Prot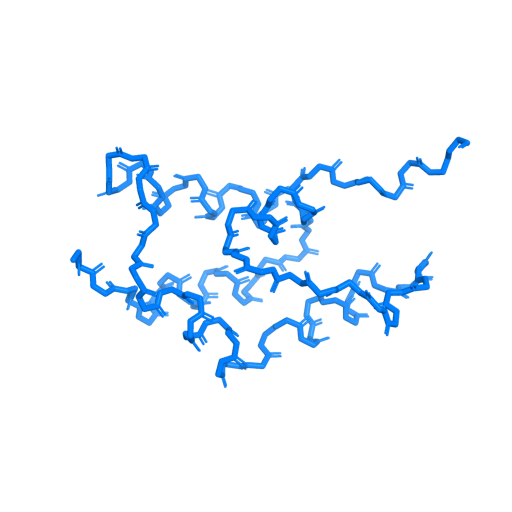ein AF-A0A2E6TYD0-F1 (afdb_monomer_lite)

Radius of gyration: 12.55 Å; chains: 1; bounding box: 32×24×32 Å

Structure (mmCIF, N/CA/C/O backbone):
data_AF-A0A2E6TYD0-F1
#
_entry.id   AF-A0A2E6TYD0-F1
#
loop_
_atom_site.group_PDB
_atom_site.id
_atom_site.type_symbol
_atom_site.label_atom_id
_atom_site.label_alt_id
_atom_site.label_comp_id
_atom_site.label_asym_id
_atom_site.label_entity_id
_atom_site.label_seq_id
_atom_site.pdbx_PDB_ins_code
_atom_site.Cartn_x
_atom_site.Cartn_y
_atom_site.Cartn_z
_atom_site.occupancy
_atom_site.B_iso_or_equiv
_atom_site.auth_seq_id
_atom_site.auth_comp_id
_atom_site.auth_asym_id
_atom_site.auth_atom_id
_atom_site.pdbx_PDB_model_num
ATOM 1 N N . MET A 1 1 ? -4.685 -2.912 15.383 1.00 54.31 1 MET A N 1
ATOM 2 C CA . MET A 1 1 ? -5.238 -2.087 14.280 1.00 54.31 1 MET A CA 1
ATOM 3 C C . MET A 1 1 ? -6.144 -2.954 13.416 1.00 54.3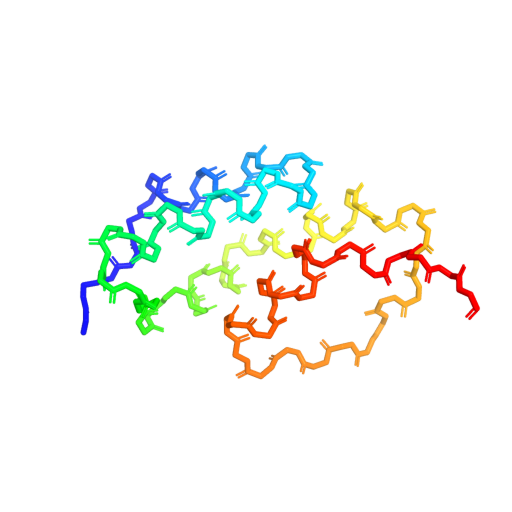1 1 MET A C 1
ATOM 5 O O . MET A 1 1 ? -5.986 -4.164 13.460 1.00 54.31 1 MET A O 1
ATOM 9 N N . LYS A 1 2 ? -7.115 -2.386 12.682 1.00 71.75 2 LYS A N 1
ATOM 10 C CA . LYS A 1 2 ? -7.974 -3.184 11.785 1.00 71.75 2 LYS A CA 1
ATOM 11 C C . LYS A 1 2 ? -7.137 -3.760 10.643 1.00 71.75 2 LYS A C 1
ATOM 13 O O . LYS A 1 2 ? -6.450 -2.990 9.972 1.00 71.75 2 LYS A O 1
ATOM 18 N N . ASN A 1 3 ? -7.236 -5.072 10.436 1.00 79.75 3 ASN A N 1
ATOM 19 C CA . ASN A 1 3 ? -6.568 -5.812 9.365 1.00 79.75 3 ASN A CA 1
ATOM 20 C C . ASN A 1 3 ? -6.861 -5.186 7.988 1.00 79.75 3 ASN A C 1
ATOM 22 O O . ASN A 1 3 ? -7.877 -4.505 7.808 1.00 79.75 3 ASN A O 1
ATOM 26 N N . ILE A 1 4 ? -5.958 -5.397 7.030 1.00 82.81 4 ILE A N 1
ATOM 27 C CA . ILE A 1 4 ? -6.212 -5.055 5.625 1.00 82.81 4 ILE A CA 1
ATOM 28 C C . ILE A 1 4 ? -7.346 -5.938 5.085 1.00 82.81 4 ILE A C 1
ATOM 30 O O . ILE A 1 4 ? -7.423 -7.123 5.431 1.00 82.81 4 ILE A O 1
ATOM 34 N N . THR A 1 5 ? -8.249 -5.370 4.292 1.00 86.00 5 THR A N 1
ATOM 35 C CA . THR A 1 5 ? -9.321 -6.132 3.641 1.00 86.00 5 THR A CA 1
ATOM 36 C C . THR A 1 5 ? -8.836 -6.740 2.327 1.00 86.00 5 THR A C 1
ATOM 38 O O . THR A 1 5 ? -7.827 -6.325 1.758 1.00 86.00 5 THR A O 1
ATOM 41 N N . GLN A 1 6 ? -9.568 -7.738 1.825 1.00 83.00 6 GLN A N 1
ATOM 42 C CA . GLN A 1 6 ? -9.265 -8.333 0.522 1.00 83.00 6 GLN A CA 1
ATOM 43 C C . GLN A 1 6 ? -9.417 -7.311 -0.613 1.00 83.00 6 GLN A C 1
ATOM 45 O O . GLN A 1 6 ? -8.602 -7.305 -1.520 1.00 83.00 6 GLN A O 1
ATOM 50 N N . GLU A 1 7 ? -10.396 -6.406 -0.530 1.00 84.69 7 GLU A N 1
ATOM 51 C CA . GLU A 1 7 ? -10.599 -5.339 -1.523 1.00 84.69 7 GLU A CA 1
ATOM 52 C C . GLU A 1 7 ? -9.408 -4.376 -1.598 1.00 84.69 7 GLU A C 1
ATOM 54 O O . GLU A 1 7 ? -9.035 -3.924 -2.675 1.00 84.69 7 GLU A O 1
ATOM 59 N N . GLU A 1 8 ? -8.789 -4.070 -0.456 1.00 83.75 8 GLU A N 1
ATOM 60 C CA . GLU A 1 8 ? -7.588 -3.235 -0.403 1.00 83.75 8 GLU A CA 1
ATOM 61 C C . GLU A 1 8 ? -6.377 -3.949 -1.010 1.00 83.75 8 GLU A C 1
ATOM 63 O O . GLU A 1 8 ? -5.580 -3.317 -1.699 1.00 83.75 8 GLU A O 1
ATOM 68 N N . LEU A 1 9 ? -6.261 -5.265 -0.801 1.00 84.44 9 LEU A N 1
ATOM 69 C CA . LEU A 1 9 ? -5.229 -6.088 -1.437 1.00 84.44 9 LEU A CA 1
ATOM 70 C C . LEU A 1 9 ? -5.440 -6.204 -2.949 1.00 84.44 9 LEU A C 1
ATOM 72 O O . LEU A 1 9 ? -4.484 -6.037 -3.695 1.00 84.44 9 LEU A O 1
ATOM 76 N N . ASP A 1 10 ? -6.668 -6.434 -3.409 1.00 85.38 10 ASP A N 1
ATOM 77 C CA . ASP A 1 10 ? -7.004 -6.464 -4.838 1.00 85.38 10 ASP A CA 1
ATOM 78 C C . ASP A 1 10 ? -6.698 -5.122 -5.508 1.00 85.38 10 ASP A C 1
ATOM 80 O O . ASP A 1 10 ? -6.152 -5.063 -6.609 1.00 85.38 10 ASP A O 1
ATOM 84 N N . ARG A 1 11 ? -6.992 -4.017 -4.813 1.00 83.50 11 ARG A N 1
ATOM 85 C CA . ARG A 1 11 ? -6.682 -2.678 -5.312 1.00 83.50 11 ARG A CA 1
ATOM 86 C C . ARG A 1 11 ? -5.179 -2.483 -5.480 1.00 83.50 11 ARG A C 1
ATOM 88 O O . ARG A 1 11 ? -4.772 -1.961 -6.511 1.00 83.50 11 ARG A O 1
ATOM 95 N N . LEU A 1 12 ? -4.382 -2.946 -4.517 1.00 82.44 12 LEU A N 1
ATOM 96 C CA . LEU A 1 12 ? -2.921 -2.945 -4.596 1.00 82.44 12 LEU A CA 1
ATOM 97 C C . LEU A 1 12 ? -2.405 -3.834 -5.742 1.00 82.44 12 LEU A C 1
ATOM 99 O O . LEU A 1 12 ? -1.543 -3.399 -6.498 1.00 82.44 12 LEU A O 1
ATOM 103 N N . ASP A 1 13 ? -2.953 -5.038 -5.921 1.00 83.44 13 ASP A N 1
ATOM 104 C CA . ASP A 1 13 ? -2.573 -5.953 -7.013 1.00 83.44 13 ASP A CA 1
ATOM 105 C C . ASP A 1 13 ? -2.884 -5.379 -8.405 1.00 83.44 13 ASP A C 1
ATOM 107 O O . ASP A 1 13 ? -2.131 -5.559 -9.365 1.00 83.44 13 ASP A O 1
ATOM 111 N N . SER A 1 14 ? -3.984 -4.629 -8.509 1.00 84.44 14 SER A N 1
ATOM 112 C CA . SER A 1 14 ? -4.411 -4.007 -9.762 1.00 84.44 14 SER A CA 1
ATOM 113 C C . SER A 1 14 ? -3.526 -2.837 -10.209 1.00 84.44 14 SER A C 1
ATOM 115 O O . SER A 1 14 ? -3.552 -2.474 -11.390 1.00 84.44 14 SER A O 1
ATOM 117 N N . CYS A 1 15 ? -2.727 -2.257 -9.306 1.00 83.31 15 CYS A N 1
ATOM 118 C CA . CYS A 1 15 ? -1.886 -1.099 -9.598 1.00 83.31 15 CYS A CA 1
ATOM 119 C C . CYS A 1 15 ? -0.883 -1.422 -10.714 1.00 83.31 15 CYS A C 1
ATOM 121 O O . CYS A 1 15 ? -0.020 -2.285 -10.571 1.00 83.31 15 CYS A O 1
ATOM 123 N N . GLN A 1 16 ? -0.978 -0.704 -11.836 1.00 76.81 16 GLN A N 1
ATOM 124 C CA . GLN A 1 16 ? -0.062 -0.890 -12.966 1.00 76.81 16 GLN A CA 1
ATOM 125 C C . GLN A 1 16 ? 1.156 0.032 -12.887 1.00 76.81 16 GLN A C 1
ATOM 127 O O . GLN A 1 16 ? 2.139 -0.214 -13.576 1.00 76.81 16 GLN A O 1
ATOM 132 N N . SER A 1 17 ? 1.112 1.079 -12.061 1.00 74.19 17 SER A N 1
ATOM 133 C CA . SER A 1 17 ? 2.179 2.075 -11.953 1.00 74.19 17 SER A CA 1
ATOM 134 C C . SER A 1 17 ? 2.563 2.388 -10.501 1.00 74.19 17 SER A C 1
ATOM 136 O O . SER A 1 17 ? 1.712 2.312 -9.610 1.00 74.19 17 SER A O 1
ATOM 138 N N . PRO A 1 18 ? 3.811 2.845 -10.273 1.00 73.56 18 PRO A N 1
ATOM 139 C CA . PRO A 1 18 ? 4.267 3.472 -9.027 1.00 73.56 18 PRO A CA 1
ATOM 140 C C . PRO A 1 18 ? 3.269 4.475 -8.434 1.00 73.56 18 PRO A C 1
ATOM 142 O O . PRO A 1 18 ? 3.032 4.512 -7.227 1.00 73.56 18 PRO A O 1
ATOM 145 N N . GLN A 1 19 ? 2.658 5.274 -9.313 1.00 77.56 19 GLN A N 1
ATOM 146 C CA . GLN A 1 19 ? 1.687 6.300 -8.954 1.00 77.56 19 GLN A CA 1
ATOM 147 C C . GLN A 1 19 ? 0.380 5.686 -8.429 1.00 77.56 19 GLN A C 1
ATOM 149 O O . GLN A 1 19 ? -0.029 6.015 -7.323 1.00 77.56 19 GLN A O 1
ATOM 154 N N . ASP A 1 20 ? -0.204 4.714 -9.143 1.00 81.31 20 ASP A N 1
ATOM 155 C CA . ASP A 1 20 ? -1.411 4.000 -8.691 1.00 81.31 20 ASP A CA 1
ATOM 156 C C . ASP A 1 20 ? -1.197 3.311 -7.341 1.00 81.31 20 ASP A C 1
ATOM 158 O O . ASP A 1 20 ? -2.083 3.300 -6.487 1.00 81.31 20 ASP A O 1
ATOM 162 N N . TRP A 1 21 ? -0.010 2.737 -7.137 1.00 80.25 21 TRP A N 1
ATOM 163 C CA . TRP A 1 21 ? 0.344 2.088 -5.879 1.00 80.25 21 TRP A CA 1
ATOM 164 C C . TRP A 1 21 ? 0.447 3.087 -4.730 1.00 80.25 21 TRP A C 1
ATOM 166 O O . TRP A 1 21 ? -0.010 2.811 -3.618 1.00 80.25 21 TRP A O 1
ATOM 176 N N . ARG A 1 22 ? 1.018 4.267 -4.992 1.00 82.81 22 ARG A N 1
ATOM 177 C CA . ARG A 1 22 ? 1.055 5.366 -4.027 1.00 82.81 22 ARG A CA 1
ATOM 178 C C . ARG A 1 22 ? -0.353 5.799 -3.640 1.00 82.81 22 ARG A C 1
ATOM 180 O O . ARG A 1 22 ? -0.643 5.845 -2.449 1.00 82.81 22 ARG A O 1
ATOM 187 N N . ASP A 1 23 ? -1.215 6.052 -4.620 1.00 84.88 23 ASP A N 1
ATOM 188 C CA . ASP A 1 23 ? -2.610 6.434 -4.392 1.00 84.88 23 ASP A CA 1
ATOM 189 C C . ASP A 1 23 ? -3.372 5.356 -3.602 1.00 84.88 23 ASP A C 1
ATOM 191 O O . ASP A 1 23 ? -4.104 5.669 -2.662 1.00 84.88 23 ASP A O 1
ATOM 195 N N . ALA A 1 24 ? -3.154 4.071 -3.904 1.00 86.00 24 ALA A N 1
ATOM 196 C CA . ALA A 1 24 ? -3.744 2.968 -3.146 1.00 86.00 24 ALA A CA 1
ATOM 197 C C . ALA A 1 24 ? -3.234 2.920 -1.693 1.00 86.00 24 ALA A C 1
ATOM 199 O O . ALA A 1 24 ? -4.026 2.782 -0.757 1.00 86.00 24 ALA A O 1
ATOM 200 N N . CYS A 1 25 ? -1.927 3.078 -1.475 1.00 83.25 25 CYS A N 1
ATOM 201 C CA . CYS A 1 25 ? -1.348 3.184 -0.137 1.00 83.25 25 CYS A CA 1
ATOM 202 C C . CYS A 1 25 ? -1.876 4.374 0.659 1.00 83.25 25 CYS A C 1
ATOM 204 O O . CYS A 1 25 ? -2.158 4.222 1.852 1.00 83.25 25 CYS A O 1
ATOM 206 N N . ASP A 1 26 ? -1.940 5.548 0.033 1.00 84.69 26 ASP A N 1
ATOM 207 C CA . ASP A 1 26 ? -2.402 6.771 0.674 1.00 84.69 26 ASP A CA 1
ATOM 208 C C . ASP A 1 26 ? -3.885 6.634 1.032 1.00 84.69 26 ASP A C 1
ATOM 210 O O . ASP A 1 26 ? -4.232 6.868 2.186 1.00 84.69 26 ASP A O 1
ATOM 214 N N . ALA A 1 27 ? -4.725 6.077 0.153 1.00 85.00 27 ALA A N 1
ATOM 215 C CA . ALA A 1 27 ? -6.132 5.803 0.459 1.00 85.00 27 ALA A CA 1
ATOM 216 C C . 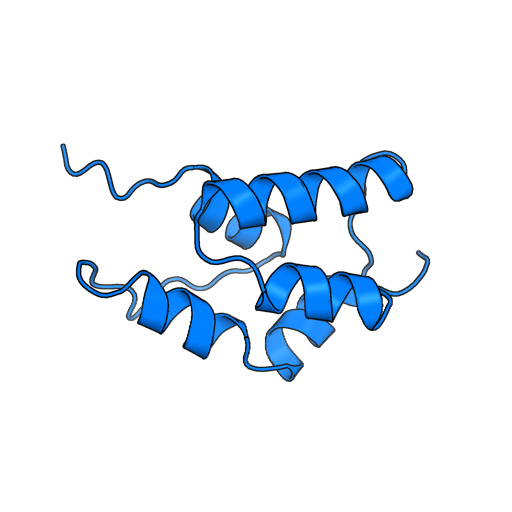ALA A 1 27 ? -6.314 4.888 1.685 1.00 85.00 27 ALA A C 1
ATOM 218 O O . ALA A 1 27 ? -7.163 5.134 2.547 1.00 85.00 27 ALA A O 1
ATOM 219 N N . ILE A 1 28 ? -5.498 3.838 1.807 1.00 83.62 28 ILE A N 1
ATOM 220 C CA . ILE A 1 28 ? -5.576 2.901 2.936 1.00 83.62 28 ILE A CA 1
ATOM 221 C C . ILE A 1 28 ? -5.073 3.544 4.239 1.00 83.62 28 ILE A C 1
ATOM 223 O O . ILE A 1 28 ? -5.620 3.278 5.319 1.00 83.62 28 ILE A O 1
ATOM 227 N N . LYS A 1 29 ? -4.051 4.403 4.146 1.00 81.75 29 LYS A N 1
ATOM 228 C CA . LYS A 1 29 ? -3.571 5.233 5.256 1.00 81.75 29 LYS A CA 1
ATOM 229 C C . LYS A 1 29 ? -4.623 6.237 5.692 1.00 81.75 29 LYS A C 1
ATOM 231 O O . LYS A 1 29 ? -4.905 6.315 6.884 1.00 81.75 29 LYS A O 1
ATOM 236 N N . GLU A 1 30 ? -5.216 6.983 4.768 1.00 84.94 30 GLU A N 1
ATOM 237 C CA . GLU A 1 30 ? -6.269 7.961 5.051 1.00 84.94 30 GLU A CA 1
ATOM 238 C C . GLU A 1 30 ? -7.466 7.295 5.733 1.00 84.94 30 GLU A C 1
ATOM 240 O O . GLU A 1 30 ? -7.936 7.778 6.765 1.00 84.94 30 GLU A O 1
ATOM 245 N N . ALA A 1 31 ? -7.865 6.108 5.265 1.00 82.88 31 ALA A N 1
ATOM 246 C CA . ALA A 1 31 ? -8.909 5.301 5.896 1.00 82.88 31 ALA A CA 1
ATOM 247 C C . ALA A 1 31 ? -8.588 4.883 7.349 1.00 82.88 31 ALA A C 1
ATOM 249 O O . ALA A 1 31 ? -9.486 4.492 8.100 1.00 82.88 31 ALA A O 1
ATOM 250 N N . ARG A 1 32 ? -7.317 4.951 7.765 1.00 83.00 32 ARG A N 1
ATOM 251 C CA . ARG A 1 32 ? -6.813 4.518 9.081 1.00 83.00 32 ARG A CA 1
ATOM 252 C C . ARG A 1 32 ? -6.024 5.604 9.815 1.00 83.00 32 ARG A C 1
ATOM 254 O O . ARG A 1 32 ? -5.155 5.292 10.628 1.00 83.00 32 ARG A O 1
ATOM 261 N N . ALA A 1 33 ? -6.348 6.874 9.566 1.00 78.94 33 ALA A N 1
ATOM 262 C CA . ALA A 1 33 ? -5.738 8.025 10.239 1.00 78.94 33 ALA A CA 1
ATOM 263 C C . ALA A 1 33 ? -4.201 8.101 10.088 1.00 78.94 33 ALA A C 1
ATOM 265 O O . ALA A 1 33 ? -3.484 8.484 11.010 1.00 78.94 33 ALA A O 1
ATOM 266 N N . GLY A 1 34 ? -3.692 7.724 8.915 1.00 75.44 34 GLY A N 1
ATOM 267 C CA . GLY A 1 34 ? -2.276 7.790 8.552 1.00 75.44 34 GLY A CA 1
ATOM 268 C C . GLY A 1 34 ? -1.451 6.554 8.921 1.00 75.44 34 GLY A C 1
ATOM 269 O O . GLY A 1 34 ? -0.240 6.557 8.696 1.00 75.44 34 GLY A O 1
ATOM 270 N N . MET A 1 35 ? -2.070 5.498 9.459 1.00 75.75 35 MET A N 1
ATOM 271 C CA . MET A 1 35 ? -1.374 4.279 9.890 1.00 75.75 35 MET A CA 1
ATOM 272 C C . MET A 1 35 ? -1.728 3.078 9.009 1.00 75.75 35 MET A C 1
ATOM 274 O O . MET A 1 35 ? -2.891 2.858 8.675 1.00 75.75 35 MET A O 1
ATOM 278 N N . TYR A 1 36 ? -0.728 2.266 8.661 1.00 78.31 36 TYR A N 1
ATOM 279 C CA . TYR A 1 36 ? -0.971 0.988 7.994 1.00 78.31 36 TYR A CA 1
ATOM 280 C C . TYR A 1 36 ? -1.470 -0.071 8.996 1.00 78.31 36 TYR A C 1
ATOM 282 O O . TYR A 1 36 ? -1.087 -0.036 10.165 1.00 78.31 36 TYR A O 1
ATOM 290 N N . PRO A 1 37 ? -2.296 -1.036 8.559 1.00 79.44 37 PRO A N 1
ATOM 291 C CA . PRO A 1 37 ? -2.587 -2.249 9.323 1.00 79.44 37 PRO A CA 1
ATOM 292 C C . PRO A 1 37 ? -1.310 -3.023 9.677 1.00 79.44 37 PRO A C 1
ATOM 294 O O . PRO A 1 37 ? -0.479 -3.228 8.800 1.00 79.44 37 PRO A O 1
ATOM 297 N N . ASP A 1 38 ? -1.210 -3.576 10.888 1.00 79.62 38 ASP A N 1
ATOM 298 C CA . ASP A 1 38 ? -0.137 -4.526 11.250 1.00 79.62 38 ASP A CA 1
ATOM 299 C C . ASP A 1 38 ? -0.040 -5.705 10.263 1.00 79.62 38 ASP A C 1
ATOM 301 O O . ASP A 1 38 ? 1.039 -6.072 9.800 1.00 79.62 38 ASP A O 1
ATOM 305 N N . ASP A 1 39 ? -1.190 -6.264 9.876 1.00 81.50 39 ASP A N 1
ATOM 306 C CA . ASP A 1 39 ? -1.265 -7.417 8.971 1.00 81.50 39 ASP A CA 1
ATOM 307 C C . ASP A 1 39 ? -1.040 -7.050 7.495 1.00 81.50 39 ASP A C 1
ATOM 309 O O . ASP A 1 39 ? -0.889 -7.945 6.666 1.00 81.50 39 ASP A O 1
ATOM 313 N N . TRP A 1 40 ? -0.997 -5.755 7.140 1.00 80.81 40 TRP A N 1
ATOM 314 C CA . TRP A 1 40 ? -0.764 -5.309 5.757 1.00 80.81 40 TRP A CA 1
ATOM 315 C C . TRP A 1 40 ? 0.490 -5.969 5.208 1.00 80.81 40 TRP A C 1
ATOM 317 O O . TRP A 1 40 ? 0.467 -6.574 4.138 1.00 80.81 40 TRP A O 1
ATOM 327 N N . TRP A 1 41 ? 1.596 -5.855 5.948 1.00 77.31 41 TRP A N 1
ATOM 328 C CA . TRP A 1 41 ? 2.900 -6.286 5.458 1.00 77.31 41 TRP A CA 1
ATOM 329 C C . TRP A 1 41 ? 2.926 -7.789 5.226 1.00 77.31 41 TRP A C 1
ATOM 331 O O . TRP A 1 41 ? 3.383 -8.261 4.184 1.00 77.31 41 TRP A O 1
ATOM 341 N N . GLN A 1 42 ? 2.365 -8.542 6.172 1.00 81.38 42 GLN A N 1
ATOM 342 C CA . GLN A 1 42 ? 2.264 -9.987 6.049 1.00 81.38 42 GLN A CA 1
ATOM 343 C C . GLN A 1 42 ? 1.356 -10.397 4.893 1.00 81.38 42 GLN A C 1
ATOM 345 O O . GLN A 1 42 ? 1.701 -11.337 4.184 1.00 81.38 42 GLN A O 1
ATOM 350 N N . LYS A 1 43 ? 0.243 -9.697 4.663 1.00 83.25 43 LYS A N 1
ATOM 351 C CA . LYS A 1 43 ? -0.702 -10.008 3.584 1.00 83.25 43 LYS A CA 1
ATOM 352 C C . LYS A 1 43 ? -0.167 -9.672 2.202 1.00 83.25 43 LYS A C 1
ATOM 354 O O . LYS A 1 43 ? -0.284 -10.506 1.309 1.00 83.25 43 LYS A O 1
ATOM 359 N N . VAL A 1 44 ? 0.470 -8.516 2.032 1.00 78.94 44 VAL A N 1
ATOM 360 C CA . VAL A 1 44 ? 1.137 -8.144 0.774 1.00 78.94 44 VAL A CA 1
ATOM 361 C C . VAL A 1 44 ? 2.254 -9.142 0.461 1.00 78.94 44 VAL A C 1
ATOM 363 O O . VAL A 1 44 ? 2.344 -9.637 -0.660 1.00 78.94 44 VAL A O 1
ATOM 366 N N . LYS A 1 45 ? 3.048 -9.531 1.469 1.00 76.62 45 LYS A N 1
ATOM 367 C CA . LYS A 1 45 ? 4.097 -10.546 1.311 1.00 76.62 45 LYS A CA 1
ATOM 368 C C . LYS A 1 45 ? 3.536 -11.943 1.008 1.00 76.62 45 LYS A C 1
ATOM 370 O O . LYS A 1 45 ? 4.085 -12.639 0.164 1.00 76.62 45 LYS A O 1
ATOM 375 N N . GLN A 1 46 ? 2.457 -12.360 1.678 1.00 76.88 46 GLN A N 1
ATOM 376 C CA . GLN A 1 46 ? 1.802 -13.658 1.446 1.00 76.88 46 GLN A CA 1
ATOM 377 C C . GLN A 1 46 ? 1.100 -13.736 0.091 1.00 76.88 46 GLN A C 1
ATOM 379 O O . GLN A 1 46 ? 1.044 -14.814 -0.489 1.00 76.88 46 GLN A O 1
ATOM 384 N N . SER A 1 47 ? 0.571 -12.618 -0.408 1.00 71.56 47 SER A N 1
ATOM 385 C CA . SER A 1 47 ? -0.140 -12.589 -1.689 1.00 71.56 47 SER A CA 1
ATOM 386 C C . SER A 1 47 ? 0.800 -12.768 -2.882 1.00 71.56 47 SER A C 1
ATOM 388 O O . SER A 1 47 ? 0.328 -12.997 -3.985 1.00 71.56 47 SER A O 1
ATOM 390 N N . GLY A 1 48 ? 2.120 -12.636 -2.697 1.00 70.75 48 GLY A N 1
ATOM 391 C CA . GLY A 1 48 ? 3.086 -12.723 -3.796 1.00 70.75 48 GLY A CA 1
ATOM 392 C C . GLY A 1 48 ? 3.010 -11.555 -4.786 1.00 70.75 48 GLY A C 1
ATOM 393 O O . GLY A 1 48 ? 3.816 -11.497 -5.706 1.00 70.75 48 GLY A O 1
ATOM 394 N N . MET A 1 49 ? 2.110 -10.586 -4.565 1.00 74.00 49 MET A N 1
ATOM 395 C CA . MET A 1 49 ? 1.925 -9.411 -5.425 1.00 74.00 49 MET A CA 1
ATOM 396 C C . MET A 1 49 ? 3.204 -8.586 -5.585 1.00 74.00 49 MET A C 1
ATOM 398 O O . MET A 1 49 ? 3.398 -7.961 -6.616 1.00 74.00 49 MET A O 1
ATOM 402 N N . MET A 1 50 ? 4.116 -8.624 -4.605 1.00 70.50 50 MET A N 1
ATOM 403 C CA . MET A 1 50 ? 5.435 -8.002 -4.742 1.00 70.50 50 MET A CA 1
ATOM 404 C C . MET A 1 50 ? 6.184 -8.536 -5.958 1.00 70.50 50 MET A C 1
ATOM 406 O O . MET A 1 50 ? 6.726 -7.742 -6.704 1.00 70.50 50 MET A O 1
ATOM 410 N N . ASP A 1 51 ? 6.199 -9.849 -6.175 1.00 70.62 51 ASP A N 1
ATOM 411 C CA . ASP A 1 51 ? 6.938 -10.453 -7.284 1.00 70.62 51 ASP A CA 1
ATOM 412 C C . ASP A 1 51 ? 6.324 -10.051 -8.632 1.00 70.62 51 ASP A C 1
ATOM 414 O O . ASP A 1 51 ? 7.033 -9.637 -9.542 1.00 70.62 51 ASP A O 1
ATOM 418 N N . GLY A 1 52 ? 4.988 -10.050 -8.721 1.00 70.31 52 GLY A N 1
ATOM 419 C CA . GLY A 1 52 ? 4.268 -9.651 -9.931 1.00 70.31 52 GLY A CA 1
ATOM 420 C C . GLY A 1 52 ? 4.367 -8.158 -10.249 1.00 70.31 52 GLY A C 1
ATOM 421 O O . GLY A 1 52 ? 4.517 -7.786 -11.410 1.00 70.31 52 GLY A O 1
ATOM 422 N N . ILE A 1 53 ? 4.294 -7.292 -9.237 1.00 71.88 53 ILE A N 1
ATOM 423 C CA . ILE A 1 53 ? 4.372 -5.837 -9.419 1.00 71.88 53 ILE A CA 1
ATOM 424 C C . ILE A 1 53 ? 5.813 -5.408 -9.657 1.00 71.88 53 ILE A C 1
ATOM 426 O O . ILE A 1 53 ? 6.051 -4.616 -10.563 1.00 71.88 53 ILE A O 1
ATOM 430 N N . LEU A 1 54 ? 6.772 -5.971 -8.911 1.00 68.75 54 LEU A N 1
ATOM 431 C CA . LEU A 1 54 ? 8.187 -5.766 -9.193 1.00 68.75 54 LEU A CA 1
ATOM 432 C C . LEU A 1 54 ? 8.472 -6.237 -10.611 1.00 68.75 54 LEU A C 1
ATOM 434 O O . LEU A 1 54 ? 8.821 -5.389 -11.403 1.00 68.75 54 LEU A O 1
ATOM 438 N N . SER A 1 55 ? 8.173 -7.482 -10.996 1.00 69.88 55 SER A N 1
ATOM 439 C CA . SER A 1 55 ? 8.400 -7.976 -12.367 1.00 69.88 55 SER A CA 1
ATOM 440 C C . SER A 1 55 ? 7.732 -7.134 -13.463 1.00 69.88 55 SER A C 1
ATOM 442 O O . SER A 1 55 ? 8.255 -7.087 -14.573 1.00 69.88 55 SER A O 1
ATOM 444 N N . ARG A 1 56 ? 6.590 -6.490 -13.192 1.00 68.50 56 ARG A N 1
ATOM 445 C CA . ARG A 1 56 ? 5.931 -5.558 -14.127 1.00 68.50 56 ARG A CA 1
ATOM 446 C C . ARG A 1 56 ? 6.662 -4.227 -14.258 1.00 68.50 56 ARG A C 1
ATOM 448 O O . ARG A 1 56 ? 6.540 -3.572 -15.286 1.00 68.50 56 ARG A O 1
ATOM 455 N N . TRP A 1 57 ? 7.350 -3.802 -13.208 1.00 68.12 57 TRP A N 1
ATOM 456 C CA . TRP A 1 57 ? 8.109 -2.555 -13.162 1.00 68.12 57 TRP A CA 1
ATOM 457 C C . TRP A 1 57 ? 9.616 -2.784 -13.409 1.00 68.12 57 TRP A C 1
ATOM 459 O O . TRP A 1 57 ? 10.328 -1.823 -13.670 1.00 68.12 57 TRP A O 1
ATOM 469 N N . ASP A 1 58 ? 10.077 -4.043 -13.371 1.00 60.09 58 ASP A N 1
ATOM 470 C CA . ASP A 1 58 ? 11.466 -4.534 -13.466 1.00 60.09 58 ASP A CA 1
ATOM 471 C C . ASP A 1 58 ? 11.987 -4.667 -14.901 1.00 60.09 58 ASP A C 1
ATOM 473 O O . ASP A 1 58 ? 13.036 -5.267 -15.113 1.00 60.09 58 ASP A O 1
ATOM 477 N N . GLU A 1 59 ? 11.327 -4.089 -15.910 1.00 52.19 59 GLU A N 1
ATOM 478 C CA . GLU A 1 59 ? 11.973 -3.994 -17.229 1.00 52.19 59 GLU A CA 1
ATOM 479 C C . GLU A 1 59 ? 13.261 -3.134 -17.184 1.00 52.19 59 GLU A C 1
ATOM 481 O O . GLU A 1 59 ? 13.973 -3.082 -18.182 1.00 52.19 59 GLU A O 1
ATOM 486 N N . ASP A 1 60 ? 13.613 -2.519 -16.035 1.00 51.94 60 ASP A N 1
ATOM 487 C CA . ASP A 1 60 ? 14.789 -1.649 -15.914 1.00 51.94 60 ASP A CA 1
ATOM 488 C C . ASP A 1 60 ? 15.602 -1.690 -14.583 1.00 51.94 60 ASP A C 1
ATOM 490 O O . ASP A 1 60 ? 16.455 -0.825 -14.412 1.00 51.94 60 ASP A O 1
ATOM 494 N N . SER A 1 61 ? 15.434 -2.593 -13.589 1.00 47.00 61 SER A N 1
ATOM 495 C CA . SER A 1 61 ? 16.359 -2.539 -12.417 1.00 47.00 61 SER A CA 1
ATOM 496 C C . SER A 1 61 ? 16.768 -3.816 -11.697 1.00 47.00 61 SER A C 1
ATOM 498 O O . SER A 1 61 ? 16.033 -4.758 -11.465 1.00 47.00 61 SER A O 1
ATOM 500 N N . ASP A 1 62 ? 18.008 -3.727 -11.224 1.00 47.72 62 ASP A N 1
ATOM 501 C CA . ASP A 1 62 ? 18.803 -4.612 -10.380 1.00 47.72 62 ASP A CA 1
ATOM 502 C C . ASP A 1 62 ? 18.208 -4.825 -8.959 1.00 47.72 62 ASP A C 1
ATOM 504 O O . ASP A 1 62 ? 18.862 -4.648 -7.929 1.00 47.72 62 ASP A O 1
ATOM 508 N N . LEU A 1 63 ? 16.934 -5.210 -8.859 1.00 51.50 63 LEU A N 1
ATOM 509 C CA . LEU A 1 63 ? 16.159 -5.299 -7.610 1.00 51.50 63 LEU A CA 1
ATOM 510 C C . LEU A 1 63 ? 16.513 -6.497 -6.709 1.00 51.50 63 LEU A C 1
ATOM 512 O O . LEU A 1 63 ? 15.833 -6.765 -5.716 1.00 51.50 63 LEU A O 1
ATOM 516 N N . LYS A 1 64 ? 17.611 -7.207 -6.991 1.00 47.38 64 LYS A N 1
ATOM 517 C CA . LYS A 1 64 ? 17.950 -8.496 -6.359 1.00 47.38 64 LYS A CA 1
ATOM 518 C C . LYS A 1 64 ? 18.231 -8.450 -4.852 1.00 47.38 64 LYS A C 1
ATOM 520 O O . LYS A 1 64 ? 18.439 -9.509 -4.263 1.00 47.38 64 LYS A O 1
ATOM 525 N N . THR A 1 65 ? 18.220 -7.286 -4.194 1.00 47.91 65 THR A N 1
ATOM 526 C CA . THR A 1 65 ? 18.661 -7.214 -2.788 1.00 47.91 65 THR A CA 1
ATOM 527 C C . THR A 1 65 ? 18.041 -6.112 -1.923 1.00 47.91 65 THR A C 1
ATOM 529 O O . THR A 1 65 ? 18.650 -5.702 -0.934 1.00 47.91 65 THR A O 1
ATOM 532 N N . ILE A 1 66 ? 16.829 -5.625 -2.216 1.00 54.22 66 ILE A N 1
ATOM 533 C CA . ILE A 1 66 ? 16.175 -4.672 -1.300 1.00 54.22 66 ILE A CA 1
ATOM 534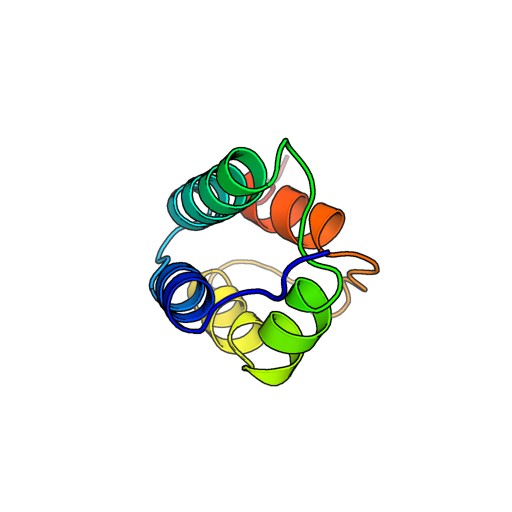 C C . ILE A 1 66 ? 15.419 -5.431 -0.207 1.00 54.22 66 ILE A C 1
ATOM 536 O O . ILE A 1 66 ? 14.296 -5.900 -0.380 1.00 54.22 66 ILE A O 1
ATOM 540 N N . HIS A 1 67 ? 16.049 -5.540 0.963 1.00 54.91 67 HIS A N 1
ATOM 541 C CA . HIS A 1 67 ? 15.380 -5.978 2.183 1.00 54.91 67 HIS A CA 1
ATOM 542 C C . HIS A 1 67 ? 14.428 -4.881 2.668 1.00 54.91 67 HIS A C 1
ATOM 544 O O . HIS A 1 67 ? 14.791 -4.018 3.467 1.00 54.91 67 HIS A O 1
ATOM 550 N N . PHE A 1 68 ? 13.185 -4.917 2.199 1.00 62.62 68 PHE A N 1
ATOM 551 C CA . PHE A 1 68 ? 12.125 -4.105 2.778 1.00 62.62 68 PHE A CA 1
ATOM 552 C C . PHE A 1 68 ? 11.821 -4.608 4.197 1.00 62.62 68 PHE A C 1
ATOM 554 O O . PHE A 1 68 ? 11.383 -5.742 4.396 1.00 62.62 68 PHE A O 1
ATOM 561 N N . THR A 1 69 ? 12.096 -3.771 5.194 1.00 63.06 69 THR A N 1
ATOM 562 C CA . THR A 1 69 ? 11.890 -4.085 6.617 1.00 63.06 69 THR A CA 1
ATOM 563 C C . THR A 1 69 ? 10.519 -3.658 7.139 1.00 63.06 69 THR A C 1
ATOM 565 O O . THR A 1 69 ? 10.114 -4.122 8.200 1.00 63.06 69 THR A O 1
ATOM 568 N N . ASP A 1 70 ? 9.803 -2.805 6.402 1.00 64.50 70 ASP A N 1
ATOM 569 C CA . ASP A 1 70 ? 8.479 -2.297 6.763 1.00 64.50 70 ASP A CA 1
ATOM 570 C C . ASP A 1 70 ? 7.671 -1.880 5.520 1.00 64.50 70 ASP A C 1
ATOM 572 O O . ASP A 1 70 ? 8.237 -1.490 4.489 1.00 64.50 70 ASP A O 1
ATOM 576 N N . ALA A 1 71 ? 6.340 -1.897 5.649 1.00 65.69 71 ALA A N 1
ATOM 577 C CA . ALA A 1 71 ? 5.395 -1.477 4.615 1.00 65.69 71 ALA A CA 1
ATOM 578 C C . ALA A 1 71 ? 5.609 -0.027 4.158 1.00 65.69 71 ALA A C 1
ATOM 580 O O . ALA A 1 71 ? 5.435 0.281 2.979 1.00 65.69 71 ALA A O 1
ATOM 581 N N . SER A 1 72 ? 6.038 0.861 5.055 1.00 66.38 72 SER A N 1
ATOM 582 C CA . SER A 1 72 ? 6.332 2.257 4.725 1.00 66.38 72 SER A CA 1
ATOM 583 C C . SER A 1 72 ? 7.550 2.391 3.822 1.0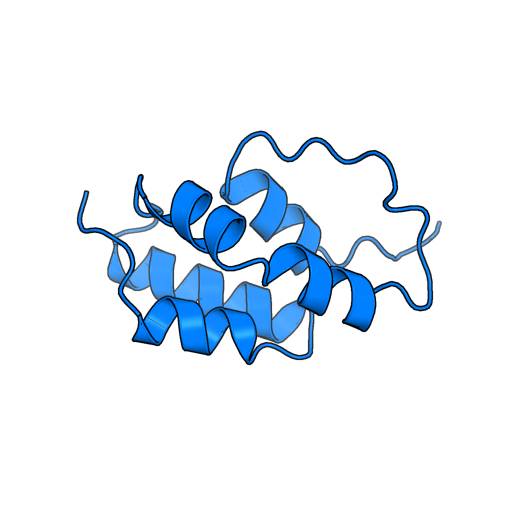0 66.38 72 SER A C 1
ATOM 585 O O . SER A 1 72 ? 7.565 3.266 2.961 1.00 66.38 72 SER A O 1
ATOM 587 N N . SER A 1 73 ? 8.563 1.540 4.005 1.00 68.75 73 SER A N 1
ATOM 588 C CA . SER A 1 73 ? 9.771 1.531 3.174 1.00 68.75 73 SER A CA 1
ATOM 589 C C . SER A 1 73 ? 9.468 1.007 1.779 1.00 68.75 73 SER A C 1
ATOM 591 O O . SER A 1 73 ? 9.899 1.619 0.807 1.00 68.75 73 SER A O 1
ATOM 593 N N . LEU A 1 74 ? 8.670 -0.063 1.678 1.00 70.12 74 LEU A N 1
ATOM 594 C CA . LEU A 1 74 ? 8.172 -0.538 0.388 1.00 70.12 74 LEU A CA 1
ATOM 595 C C . LEU A 1 74 ? 7.333 0.544 -0.278 1.00 70.12 74 LEU A C 1
ATOM 597 O O . LEU A 1 74 ? 7.620 0.916 -1.404 1.00 70.12 74 LEU A O 1
ATOM 601 N N . CYS A 1 75 ? 6.318 1.076 0.403 1.00 67.75 75 CYS A N 1
ATOM 602 C CA . CYS A 1 75 ? 5.431 2.025 -0.245 1.00 67.75 75 CYS A CA 1
ATOM 603 C C . CYS A 1 75 ? 6.174 3.303 -0.649 1.00 67.75 75 CYS A C 1
ATOM 605 O O . CYS A 1 75 ? 5.937 3.797 -1.737 1.00 67.75 75 CYS A O 1
ATOM 607 N N . LYS A 1 76 ? 7.143 3.786 0.140 1.00 67.00 76 LYS A N 1
ATOM 608 C CA . LYS A 1 76 ? 8.035 4.871 -0.295 1.00 67.00 76 LYS A CA 1
ATOM 609 C C . LYS A 1 76 ? 8.876 4.480 -1.505 1.00 67.00 76 LYS A C 1
ATOM 611 O O . LYS A 1 76 ? 8.934 5.260 -2.435 1.00 67.00 76 LYS A O 1
ATOM 616 N N . TYR A 1 77 ? 9.500 3.306 -1.517 1.00 69.38 77 TYR A N 1
ATOM 617 C CA . TYR A 1 77 ? 10.306 2.858 -2.656 1.00 69.38 77 TYR A CA 1
ATOM 618 C C . TYR A 1 77 ? 9.473 2.756 -3.944 1.00 69.38 77 TYR A C 1
ATOM 620 O O . TYR A 1 77 ? 9.848 3.305 -4.976 1.00 69.38 77 TYR A O 1
ATOM 628 N N . MET A 1 78 ? 8.296 2.140 -3.836 1.00 68.31 78 MET A N 1
ATOM 629 C CA . MET A 1 78 ? 7.328 1.975 -4.917 1.00 68.31 78 MET A CA 1
ATOM 630 C C . MET A 1 78 ? 6.715 3.314 -5.354 1.00 68.31 78 MET A C 1
ATOM 632 O O . MET A 1 78 ? 6.445 3.484 -6.530 1.00 68.31 78 MET A O 1
ATOM 636 N N . ALA A 1 79 ? 6.513 4.273 -4.443 1.00 63.97 79 ALA A N 1
ATOM 637 C CA . ALA A 1 79 ? 5.881 5.572 -4.714 1.00 63.97 79 ALA A CA 1
ATOM 638 C C . ALA A 1 79 ? 6.847 6.683 -5.146 1.00 63.97 79 ALA A C 1
ATOM 640 O O . ALA A 1 79 ? 6.419 7.658 -5.765 1.00 63.97 79 ALA A O 1
ATOM 641 N N . ASP A 1 80 ? 8.115 6.602 -4.743 1.00 60.06 80 ASP A N 1
ATOM 642 C CA . ASP A 1 80 ? 9.141 7.595 -5.077 1.00 60.06 80 ASP A CA 1
ATOM 643 C C . ASP A 1 80 ? 9.633 7.399 -6.511 1.00 60.06 80 ASP A C 1
ATOM 645 O O . ASP A 1 80 ? 10.247 8.305 -7.067 1.00 60.06 80 ASP A O 1
ATOM 649 N N . GLY A 1 81 ? 9.351 6.237 -7.123 1.00 54.72 81 GLY A N 1
ATOM 650 C CA . GLY A 1 81 ? 9.731 5.958 -8.503 1.00 54.72 81 GLY A CA 1
ATOM 651 C C . GLY A 1 81 ? 11.201 6.289 -8.741 1.00 54.72 81 GLY A C 1
ATOM 652 O O . GLY A 1 81 ? 11.541 6.821 -9.795 1.00 54.72 81 GLY A O 1
ATOM 653 N N . LYS A 1 82 ? 12.076 6.030 -7.751 1.00 48.47 82 LYS A N 1
ATOM 654 C CA . LYS A 1 82 ? 13.530 6.239 -7.838 1.00 48.47 82 LYS A CA 1
ATOM 655 C C . LYS A 1 82 ? 14.189 5.187 -8.739 1.00 48.47 82 LYS A C 1
ATOM 657 O O . LYS A 1 82 ? 15.162 4.542 -8.388 1.00 48.47 82 LYS A O 1
ATOM 662 N N . TYR A 1 83 ? 13.613 5.077 -9.924 1.00 47.53 83 TYR A N 1
ATOM 663 C CA . TYR A 1 83 ? 14.201 4.750 -11.209 1.00 47.53 83 TYR A CA 1
ATOM 664 C C . TYR A 1 83 ? 14.681 6.019 -11.929 1.00 47.53 83 TYR A C 1
ATOM 666 O O . TYR A 1 83 ? 14.942 6.012 -13.127 1.00 47.53 83 TYR A O 1
ATOM 674 N N . ARG A 1 84 ? 14.800 7.159 -11.235 1.00 37.25 84 ARG A N 1
ATOM 675 C CA . ARG A 1 84 ? 15.587 8.264 -11.775 1.00 37.25 84 ARG A CA 1
ATOM 676 C C . ARG A 1 84 ? 17.052 7.966 -11.497 1.00 37.25 84 ARG A C 1
ATOM 678 O O . ARG A 1 84 ? 17.590 8.357 -10.466 1.00 37.25 84 ARG A O 1
ATOM 685 N N . SER A 1 85 ? 17.632 7.192 -12.409 1.00 37.03 85 SER A N 1
ATOM 686 C CA . SER A 1 85 ? 19.070 7.135 -12.610 1.00 37.03 85 SER A CA 1
ATOM 687 C C . SER A 1 85 ? 19.572 8.573 -12.779 1.00 37.03 85 SER A C 1
ATOM 689 O O . SER A 1 85 ? 19.220 9.242 -13.750 1.00 37.03 85 SER A O 1
ATOM 691 N N . GLU A 1 86 ? 20.351 9.046 -11.815 1.00 33.66 86 GLU A N 1
ATOM 692 C CA . GLU A 1 86 ? 21.336 10.118 -11.989 1.00 33.66 8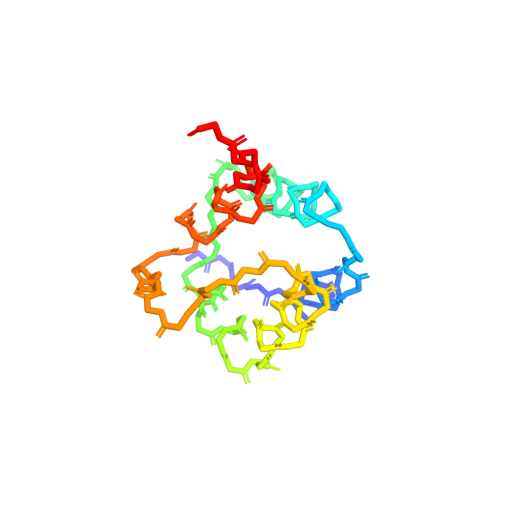6 GLU A CA 1
ATOM 693 C C . GLU A 1 86 ? 22.679 9.602 -11.477 1.00 33.66 86 GLU A C 1
ATOM 695 O O . GLU A 1 86 ? 22.702 9.032 -10.359 1.00 33.66 86 GLU A O 1
#

Secondary structure (DSSP, 8-state):
-PPPPHHHHHHHHH--SHHHHHHHHHHHHHTTTT---HHHHHHHHHT-HHHHHHHHHTTS---TT----SHHHHHHHHHHT-----

pLDDT: mean 71.04, std 13.16, range [33.66, 86.0]

Sequence (86 aa):
MKNITQEELDRLDSCQSPQDWRDACDAIKEARAGMYPDDWWQKVKQSGMMDGILSRWDEDSDLKTIHFTDASSLCKYMADGKYRSE

Foldseek 3Di:
DDADDPVLLVQCLPDLALQSNLVSVVVCCVVVVNDHDPCPVVCNVVVCSCVVNCVSVVPPDPPVDDPDPDPVSVNCVSNVPPPPDD